Protein AF-A0A2P8W254-F1 (afdb_monomer_lite)

Sequence (88 aa):
MADNLDRIVEIQREGQPSNYDEIYLNRSEILRGLDCHVIYTVPISMVYSERATRLEDNYDKPDVLPMVMMRYPDGTPNPEGLTNTNKK

Radius of gyration: 16.66 Å; chains: 1; bounding box: 41×26×33 Å

pLDDT: mean 85.63, std 9.09, range [49.06, 94.19]

Secondary structure (DSSP, 8-state):
----GGGPPP---TTS--HHIIIIIITHHHHH-SSS---PPPPHHHHTSTTHHHHHHHH-SPP----S-SB-TTS-B-HHHHHHHTT-

Structure (mmCIF, N/CA/C/O backbone):
data_AF-A0A2P8W254-F1
#
_entry.id   AF-A0A2P8W254-F1
#
loop_
_atom_site.group_PDB
_atom_site.id
_atom_site.type_symbol
_atom_site.label_atom_id
_atom_site.label_alt_id
_atom_site.label_comp_id
_atom_site.label_asym_id
_atom_site.label_entity_id
_atom_site.label_seq_id
_atom_site.pdbx_PDB_ins_code
_atom_site.Cartn_x
_atom_site.Cartn_y
_atom_site.Cartn_z
_atom_site.occupancy
_atom_site.B_iso_or_equiv
_atom_site.auth_seq_id
_atom_site.auth_comp_id
_atom_site.auth_asym_id
_atom_site.auth_atom_id
_atom_site.pdbx_PDB_model_num
ATOM 1 N N . MET A 1 1 ? -2.049 4.966 -16.416 1.00 49.78 1 MET A N 1
ATOM 2 C CA . MET A 1 1 ? -2.279 6.265 -15.747 1.00 49.78 1 MET A CA 1
ATOM 3 C C . MET A 1 1 ? -1.934 6.056 -14.282 1.00 49.78 1 MET A C 1
ATOM 5 O O . MET A 1 1 ? -2.362 5.043 -13.753 1.00 49.78 1 MET A O 1
ATOM 9 N N . ALA A 1 2 ? -1.095 6.901 -13.680 1.00 55.81 2 ALA A N 1
ATOM 10 C CA . ALA A 1 2 ? -0.786 6.827 -12.249 1.00 55.81 2 ALA A CA 1
ATOM 11 C C . ALA A 1 2 ? -1.799 7.700 -11.497 1.0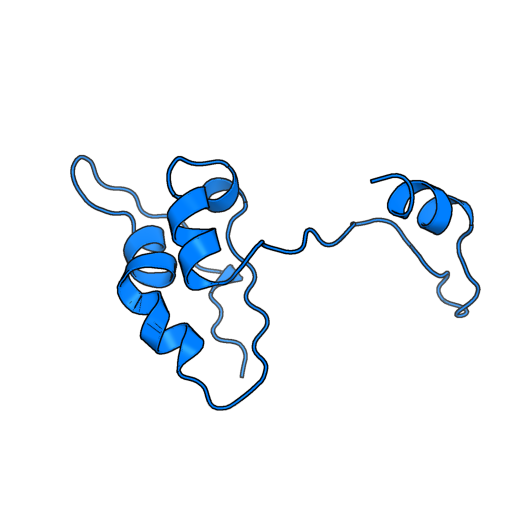0 55.81 2 ALA A C 1
ATOM 13 O O . ALA A 1 2 ? -2.039 8.828 -11.920 1.00 55.81 2 ALA A O 1
ATOM 14 N N . ASP A 1 3 ? -2.417 7.176 -10.443 1.00 70.19 3 ASP A N 1
ATOM 15 C CA . ASP A 1 3 ? -3.530 7.813 -9.720 1.00 70.19 3 ASP A CA 1
ATOM 16 C C . ASP A 1 3 ? -3.085 8.747 -8.577 1.00 70.19 3 ASP A C 1
ATOM 18 O O . ASP A 1 3 ? -3.916 9.271 -7.838 1.00 70.19 3 ASP A O 1
ATOM 22 N N . ASN A 1 4 ? -1.775 8.996 -8.461 1.00 79.06 4 ASN A N 1
ATOM 23 C CA . ASN A 1 4 ? -1.159 9.871 -7.461 1.00 79.06 4 ASN A CA 1
ATOM 24 C C . ASN A 1 4 ? -1.497 9.511 -6.001 1.00 79.06 4 ASN A C 1
ATOM 26 O O . ASN A 1 4 ? -1.396 10.379 -5.128 1.00 79.06 4 ASN A O 1
ATOM 30 N N . LEU A 1 5 ? -1.852 8.249 -5.716 1.00 82.88 5 LEU A N 1
ATOM 31 C CA . LEU A 1 5 ? -2.091 7.770 -4.350 1.00 82.88 5 LEU A CA 1
ATOM 32 C C . LEU A 1 5 ? -0.885 7.993 -3.422 1.00 82.88 5 LEU A C 1
ATOM 34 O O . LEU A 1 5 ? -1.067 8.273 -2.238 1.00 82.88 5 LEU A O 1
ATOM 38 N N . ASP A 1 6 ? 0.334 7.972 -3.971 1.00 81.00 6 ASP A N 1
ATOM 39 C CA . ASP A 1 6 ? 1.593 8.246 -3.267 1.00 81.00 6 ASP A CA 1
ATOM 40 C C . ASP A 1 6 ? 1.685 9.669 -2.689 1.00 81.00 6 ASP A C 1
ATOM 42 O O . ASP A 1 6 ? 2.434 9.911 -1.743 1.00 81.00 6 ASP A O 1
ATOM 46 N N . ARG A 1 7 ? 0.921 10.621 -3.240 1.00 84.69 7 ARG A N 1
ATOM 47 C CA . ARG A 1 7 ? 0.935 12.033 -2.821 1.00 84.69 7 ARG A CA 1
ATOM 48 C C . ARG A 1 7 ? -0.109 12.362 -1.760 1.00 84.69 7 ARG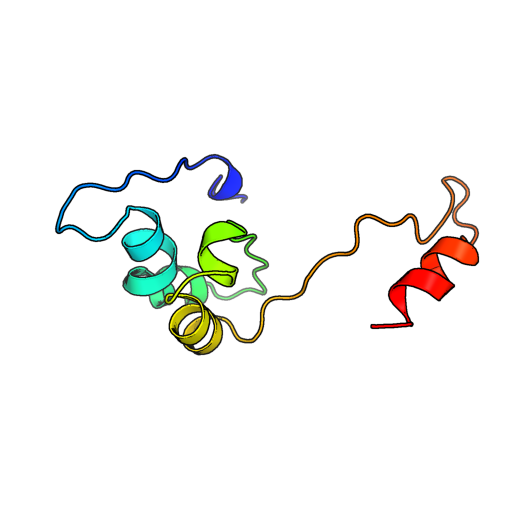 A C 1
ATOM 50 O O . ARG A 1 7 ? -0.149 13.495 -1.279 1.00 84.69 7 ARG A O 1
ATOM 57 N N . ILE A 1 8 ? -0.983 11.416 -1.430 1.00 87.25 8 ILE A N 1
ATOM 58 C CA . ILE A 1 8 ? -2.056 11.634 -0.466 1.00 87.25 8 ILE A CA 1
ATOM 59 C C . ILE A 1 8 ? -1.470 11.540 0.939 1.00 87.25 8 ILE A C 1
ATOM 61 O O . ILE A 1 8 ? -0.893 10.527 1.309 1.00 87.25 8 ILE A O 1
ATOM 65 N N . VAL A 1 9 ? -1.641 12.599 1.729 1.00 89.94 9 VAL A N 1
ATOM 66 C CA . VAL A 1 9 ? -1.247 12.627 3.143 1.00 89.94 9 VAL A CA 1
ATOM 67 C C . VAL A 1 9 ? -2.371 12.043 3.998 1.00 89.94 9 VAL A C 1
ATOM 69 O O . VAL A 1 9 ? -3.547 12.291 3.723 1.00 89.94 9 VAL A O 1
ATOM 72 N N . GLU A 1 10 ? -2.024 11.287 5.042 1.00 91.00 10 GLU A N 1
ATOM 73 C CA . GLU A 1 10 ? -3.003 10.752 5.993 1.00 91.00 10 GLU A CA 1
ATOM 74 C C . GLU A 1 10 ? -3.702 11.894 6.736 1.00 91.00 10 GLU A C 1
ATOM 76 O O . GLU A 1 10 ? -3.068 12.785 7.303 1.00 91.00 10 GLU A O 1
ATOM 81 N N . ILE A 1 11 ? -5.028 11.849 6.751 1.00 92.38 11 ILE A N 1
ATOM 82 C CA . ILE A 1 11 ? -5.882 12.736 7.526 1.00 92.38 11 ILE A CA 1
ATOM 83 C C . ILE A 1 11 ? -6.685 11.845 8.460 1.00 92.38 11 ILE A C 1
ATOM 85 O O . ILE A 1 11 ? -7.598 11.140 8.033 1.00 92.38 11 ILE A O 1
ATOM 89 N N . GLN A 1 12 ? -6.343 11.909 9.743 1.00 91.12 12 GLN A N 1
ATOM 90 C CA . GLN A 1 12 ? -7.021 11.191 10.812 1.00 91.12 12 GLN A CA 1
ATOM 91 C C . GLN A 1 12 ? -7.784 12.192 11.682 1.00 91.12 12 GLN A C 1
ATOM 93 O O . GLN A 1 12 ? -7.213 13.172 12.162 1.00 91.12 12 GLN A O 1
ATOM 98 N N . ARG A 1 13 ? -9.080 11.948 11.890 1.00 91.56 13 ARG A N 1
ATOM 99 C CA . ARG A 1 13 ? -9.915 12.695 12.842 1.00 91.56 13 ARG A CA 1
ATOM 100 C C . ARG A 1 13 ? -10.306 11.781 13.992 1.00 91.56 13 ARG A C 1
ATOM 102 O O . ARG A 1 13 ? -10.458 10.576 13.805 1.00 91.56 13 ARG A O 1
ATOM 109 N N . GLU A 1 14 ? -10.449 12.343 15.184 1.00 89.88 14 GLU A N 1
ATOM 110 C CA . GLU A 1 14 ? -10.825 11.564 16.362 1.00 89.88 14 GLU A CA 1
ATOM 111 C C . GLU A 1 14 ? -12.203 10.913 16.155 1.00 89.88 14 GLU A C 1
ATOM 113 O O . GLU A 1 14 ? -13.162 11.574 15.754 1.00 89.88 14 GLU A O 1
ATOM 118 N N . GLY A 1 15 ? -12.281 9.596 16.359 1.00 87.69 15 GLY A N 1
ATOM 119 C CA . GLY A 1 15 ? -13.512 8.816 16.197 1.00 87.69 15 GLY A CA 1
ATOM 120 C C . GLY A 1 15 ? -13.978 8.572 14.754 1.00 87.69 15 GLY A C 1
ATOM 121 O O . GLY A 1 15 ? -15.086 8.074 14.570 1.00 87.69 15 GLY A O 1
ATOM 122 N N . GLN A 1 16 ? -13.181 8.905 13.732 1.00 90.75 16 GLN A N 1
ATOM 123 C CA . GLN A 1 16 ? -13.527 8.662 12.323 1.00 90.75 16 GLN A CA 1
ATOM 124 C C . GLN A 1 16 ? -12.462 7.816 11.614 1.00 90.75 16 GLN A C 1
ATOM 126 O O . GLN A 1 16 ? -11.294 7.900 11.984 1.00 90.75 16 GLN A O 1
ATOM 131 N N . PRO A 1 17 ? -12.819 7.032 10.583 1.00 88.06 17 PRO A N 1
ATOM 132 C CA . PRO A 1 17 ? -11.832 6.401 9.711 1.00 88.06 17 PRO A CA 1
ATOM 133 C C . PRO A 1 17 ? -10.941 7.455 9.042 1.00 88.06 17 PRO A C 1
ATOM 135 O O . PRO A 1 17 ? -11.409 8.546 8.696 1.00 88.06 17 PRO A O 1
ATOM 138 N N . SER A 1 18 ? -9.664 7.136 8.850 1.00 93.56 18 SER A N 1
ATOM 139 C CA . SER A 1 18 ? -8.774 7.966 8.038 1.00 93.56 18 SER A CA 1
ATOM 140 C C . SER A 1 18 ? -9.202 7.951 6.572 1.00 93.56 18 SER A C 1
ATOM 142 O O . SER A 1 18 ? -9.871 7.037 6.084 1.00 93.56 18 SER A O 1
ATOM 144 N N . ASN A 1 19 ? -8.724 8.936 5.817 1.00 92.88 19 ASN A N 1
ATOM 145 C CA . ASN A 1 19 ? -8.792 8.879 4.358 1.00 92.88 19 ASN A CA 1
ATOM 146 C C . ASN A 1 19 ? -8.081 7.643 3.776 1.00 92.88 19 ASN A C 1
ATOM 148 O O . ASN A 1 19 ? -8.487 7.156 2.725 1.00 92.88 19 ASN A O 1
ATOM 152 N N . TYR A 1 20 ? -7.049 7.121 4.441 1.00 93.19 20 TYR A N 1
ATOM 153 C CA . TYR A 1 20 ? -6.395 5.882 4.030 1.00 93.19 20 TYR A CA 1
ATOM 154 C C . TYR A 1 20 ? -7.319 4.673 4.183 1.00 93.19 20 TYR A C 1
ATOM 156 O O . TYR A 1 20 ? -7.382 3.849 3.274 1.00 93.19 20 TYR A O 1
ATOM 164 N N . ASP A 1 21 ? -8.089 4.597 5.267 1.00 92.56 21 ASP A N 1
ATOM 165 C CA . ASP A 1 21 ? -9.060 3.515 5.470 1.00 92.56 21 ASP A CA 1
ATOM 166 C C . ASP A 1 21 ? -10.128 3.538 4.382 1.00 92.56 21 ASP A C 1
ATOM 168 O O . ASP A 1 21 ? -10.479 2.506 3.814 1.00 92.56 21 ASP A O 1
ATOM 172 N N . GLU A 1 22 ? -10.594 4.734 4.033 1.00 92.12 22 GLU A N 1
ATOM 173 C CA . GLU A 1 22 ? -11.558 4.914 2.957 1.00 92.12 22 GLU A CA 1
ATOM 174 C C . GLU A 1 22 ? -11.012 4.473 1.597 1.00 92.12 22 GLU A C 1
ATOM 176 O O . GLU A 1 22 ? -11.675 3.734 0.872 1.00 92.12 22 GLU A O 1
ATOM 181 N N . ILE A 1 23 ? -9.805 4.912 1.242 1.00 91.56 23 ILE A N 1
ATOM 182 C CA . ILE A 1 23 ? -9.219 4.659 -0.076 1.00 91.56 23 ILE A CA 1
ATOM 183 C C . ILE A 1 23 ? -8.768 3.207 -0.202 1.00 91.56 23 ILE A C 1
ATOM 185 O O . ILE A 1 23 ? -9.179 2.509 -1.126 1.00 91.56 23 ILE A O 1
ATOM 189 N N . TYR A 1 24 ? -7.928 2.753 0.724 1.00 91.38 24 TYR A N 1
ATOM 190 C CA . TYR A 1 24 ? -7.243 1.479 0.588 1.00 91.38 24 TYR A CA 1
ATOM 191 C C . TYR A 1 24 ? -8.066 0.311 1.123 1.00 91.38 24 TYR A C 1
ATOM 193 O O . TYR A 1 24 ? -7.920 -0.789 0.607 1.00 91.38 24 TYR A O 1
ATOM 201 N N . LEU A 1 25 ? -8.946 0.494 2.112 1.00 92.25 25 LEU A N 1
ATOM 202 C CA . LEU A 1 25 ? -9.719 -0.623 2.673 1.00 92.25 25 LEU A CA 1
ATOM 203 C C . LEU A 1 25 ? -11.156 -0.630 2.156 1.00 92.25 25 LEU A C 1
ATOM 205 O O . LEU A 1 25 ? -11.582 -1.609 1.543 1.00 92.25 25 LEU A O 1
ATOM 209 N N . ASN A 1 26 ? -11.894 0.460 2.374 1.00 92.19 26 ASN A N 1
ATOM 210 C CA . ASN A 1 26 ? -13.333 0.509 2.104 1.00 92.19 26 ASN A CA 1
ATOM 211 C C . ASN A 1 26 ? -13.650 0.592 0.604 1.00 92.19 26 ASN A C 1
ATOM 213 O O . ASN A 1 26 ? -14.690 0.102 0.173 1.00 92.19 26 ASN A O 1
ATOM 217 N N . ARG A 1 27 ? -12.756 1.174 -0.204 1.00 90.38 27 ARG A N 1
ATOM 218 C CA . ARG A 1 27 ? -12.879 1.259 -1.672 1.00 90.38 27 ARG A CA 1
ATOM 219 C C . ARG A 1 27 ? -11.950 0.299 -2.414 1.00 90.38 27 ARG A C 1
ATOM 221 O O . ARG A 1 27 ? -11.687 0.490 -3.601 1.00 90.38 27 ARG A O 1
ATOM 228 N N . SER A 1 28 ? -11.490 -0.749 -1.736 1.00 90.69 28 SER A N 1
ATOM 229 C CA . SER A 1 28 ? -10.585 -1.744 -2.316 1.00 90.69 28 SER A CA 1
ATOM 230 C C . SER A 1 28 ? -11.147 -2.428 -3.559 1.00 90.69 28 SER A C 1
ATOM 232 O O . SER A 1 28 ? -10.411 -2.641 -4.516 1.00 90.69 28 SER A O 1
ATOM 234 N N . GLU A 1 29 ? -12.454 -2.689 -3.614 1.00 89.44 29 GLU A N 1
ATOM 235 C CA . GLU A 1 29 ? -13.103 -3.271 -4.797 1.00 89.44 29 GLU A CA 1
ATOM 236 C C . GLU A 1 29 ? -12.949 -2.402 -6.051 1.00 89.44 29 GLU A C 1
ATOM 238 O O . GLU A 1 29 ? -12.764 -2.928 -7.144 1.00 89.44 29 GLU A O 1
ATOM 243 N N . ILE A 1 30 ? -12.964 -1.072 -5.907 1.00 88.62 30 ILE A N 1
ATOM 244 C CA . ILE A 1 30 ? -12.774 -0.149 -7.036 1.00 88.62 30 ILE A CA 1
ATOM 245 C C . ILE A 1 30 ? -11.325 -0.214 -7.524 1.00 88.62 30 ILE A C 1
ATOM 247 O O . ILE A 1 30 ? -11.084 -0.236 -8.729 1.00 88.62 30 ILE A O 1
ATOM 251 N N . LEU A 1 31 ? -10.367 -0.273 -6.596 1.00 87.62 31 LEU A N 1
ATOM 252 C CA . LEU A 1 31 ? -8.942 -0.377 -6.920 1.00 87.62 31 LEU A CA 1
ATOM 253 C C . LEU A 1 31 ? -8.601 -1.734 -7.558 1.00 87.62 31 LEU A C 1
ATOM 255 O O . LEU A 1 31 ? -7.769 -1.805 -8.458 1.00 87.62 31 LEU A O 1
ATOM 259 N N . ARG A 1 32 ? -9.280 -2.808 -7.143 1.00 86.88 32 ARG A N 1
ATOM 260 C CA . ARG A 1 32 ? -9.102 -4.166 -7.686 1.00 86.88 32 ARG A CA 1
ATOM 261 C C . ARG A 1 32 ? -9.907 -4.447 -8.953 1.00 86.88 32 ARG A C 1
ATOM 263 O O . ARG A 1 32 ? -9.579 -5.381 -9.672 1.00 86.88 32 ARG A O 1
ATOM 270 N N . GLY A 1 33 ? -10.963 -3.682 -9.218 1.00 87.56 33 GLY A N 1
ATOM 271 C CA . GLY A 1 33 ? -11.895 -3.915 -10.326 1.00 87.56 33 GLY A CA 1
ATOM 272 C C . GLY A 1 33 ? -11.380 -3.497 -11.706 1.00 87.56 33 GLY A C 1
ATOM 273 O O . GLY A 1 3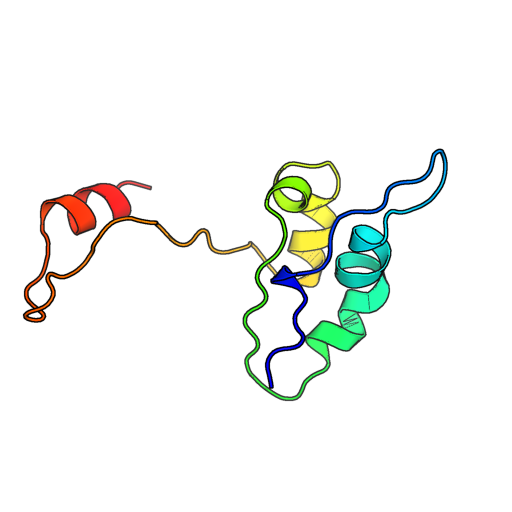3 ? -12.129 -3.554 -12.679 1.00 87.56 33 GLY A O 1
ATOM 274 N N . LEU A 1 34 ? -10.131 -3.041 -11.805 1.00 85.44 34 LEU A N 1
ATOM 275 C CA . LEU A 1 34 ? -9.497 -2.702 -13.074 1.00 85.44 34 LEU A CA 1
ATOM 276 C C . LEU A 1 34 ? -9.101 -3.987 -13.818 1.00 85.44 34 LEU A C 1
ATOM 278 O O . LEU A 1 34 ? -8.449 -4.856 -13.251 1.00 85.44 34 LEU A O 1
ATOM 282 N N . ASP A 1 35 ? -9.456 -4.091 -15.102 1.00 86.06 35 ASP A N 1
ATOM 283 C CA . ASP A 1 35 ? -9.141 -5.243 -15.968 1.00 86.06 35 ASP A CA 1
ATOM 284 C C . ASP A 1 35 ? -7.666 -5.230 -16.432 1.00 86.06 35 ASP A C 1
ATOM 286 O O . ASP A 1 35 ? -7.349 -5.204 -17.623 1.00 86.06 35 ASP A O 1
ATOM 290 N N . CYS A 1 36 ? -6.731 -5.118 -15.481 1.00 84.81 36 CYS A N 1
ATOM 291 C CA . CYS A 1 36 ? -5.292 -5.121 -15.728 1.00 84.81 36 CYS A CA 1
ATOM 292 C C . CYS A 1 36 ? -4.475 -5.491 -14.476 1.00 84.81 36 CYS A C 1
ATOM 294 O O . CYS A 1 36 ? -4.966 -5.471 -13.351 1.00 84.81 36 CYS A O 1
ATOM 296 N N . HIS A 1 37 ? -3.191 -5.811 -14.672 1.00 83.44 37 HIS A N 1
ATOM 297 C CA . HIS A 1 37 ? -2.251 -5.987 -13.563 1.00 83.44 37 HIS A CA 1
ATOM 298 C C . HIS A 1 37 ? -1.893 -4.618 -12.978 1.00 83.44 37 HIS A C 1
ATOM 300 O O . HIS A 1 37 ? -1.260 -3.802 -13.657 1.00 83.44 37 HIS A O 1
ATOM 306 N N . VAL A 1 38 ? -2.278 -4.376 -11.726 1.00 82.56 38 VAL A N 1
ATOM 307 C CA . VAL A 1 38 ? -1.997 -3.120 -11.026 1.00 82.56 38 VAL A CA 1
ATOM 308 C C . VAL A 1 38 ? -1.065 -3.368 -9.849 1.00 82.56 38 VAL A C 1
ATOM 310 O O . VAL A 1 38 ? -1.247 -4.313 -9.089 1.00 82.56 38 VAL A O 1
ATOM 313 N N . ILE A 1 39 ? -0.064 -2.501 -9.705 1.00 84.50 39 ILE A N 1
ATOM 314 C CA . ILE A 1 39 ? 0.846 -2.479 -8.561 1.00 84.50 39 ILE A CA 1
ATOM 315 C C . ILE A 1 39 ? 0.567 -1.189 -7.798 1.00 84.50 39 ILE A C 1
ATOM 317 O O . ILE A 1 39 ? 0.838 -0.099 -8.306 1.00 84.50 39 ILE A O 1
ATOM 321 N N . TYR A 1 40 ? 0.032 -1.320 -6.586 1.00 85.94 40 TYR A N 1
ATOM 322 C CA . TYR A 1 40 ? -0.229 -0.198 -5.694 1.00 85.94 40 TYR A CA 1
ATOM 323 C C . 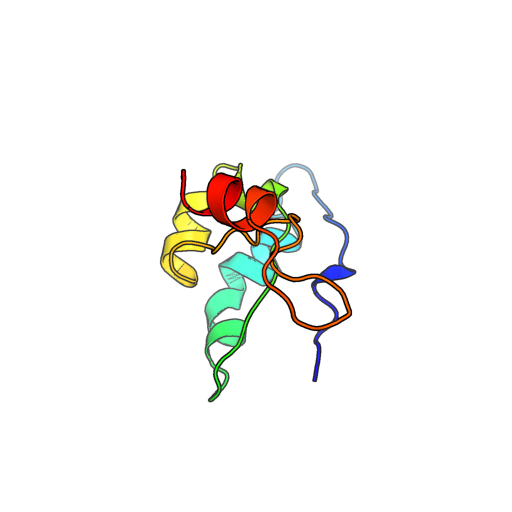TYR A 1 40 ? 0.828 -0.123 -4.600 1.00 85.94 40 TYR A C 1
ATOM 325 O O . TYR A 1 40 ? 1.102 -1.100 -3.906 1.00 85.94 40 TYR A O 1
ATOM 333 N N . THR A 1 41 ? 1.405 1.062 -4.418 1.00 87.62 41 THR A N 1
ATOM 334 C CA . THR A 1 41 ? 2.235 1.357 -3.252 1.00 87.62 41 THR A CA 1
ATOM 335 C C . THR A 1 41 ? 1.345 1.879 -2.140 1.00 87.62 41 THR A C 1
ATOM 337 O O . THR A 1 41 ? 0.651 2.878 -2.324 1.00 87.62 41 THR A O 1
ATOM 340 N N . VAL A 1 42 ? 1.389 1.235 -0.982 1.00 88.38 42 VAL A N 1
ATOM 341 C CA . VAL A 1 42 ? 0.660 1.680 0.206 1.00 88.38 42 VAL A CA 1
ATOM 342 C C . VAL A 1 42 ? 1.599 2.372 1.198 1.00 88.38 42 VAL A C 1
ATOM 344 O O . VAL A 1 42 ? 2.782 2.025 1.277 1.00 88.38 42 VAL A O 1
ATOM 347 N N . PRO A 1 43 ? 1.099 3.325 2.001 1.00 89.06 43 PRO A N 1
ATOM 348 C CA . PRO A 1 43 ? 1.849 3.891 3.112 1.00 89.06 43 PRO A CA 1
ATOM 349 C C . PRO A 1 43 ? 2.303 2.806 4.094 1.00 89.06 43 PRO A C 1
ATOM 351 O O . PRO A 1 43 ? 1.507 1.979 4.542 1.00 89.06 43 PRO A O 1
ATOM 354 N N . ILE A 1 44 ? 3.578 2.855 4.491 1.00 88.50 44 ILE A N 1
ATOM 355 C CA . ILE A 1 44 ? 4.172 1.903 5.444 1.00 88.50 44 ILE A CA 1
ATOM 356 C C . ILE A 1 44 ? 3.409 1.860 6.779 1.00 88.50 44 ILE A C 1
ATOM 358 O O . ILE A 1 44 ? 3.294 0.801 7.390 1.00 88.50 44 ILE A O 1
ATOM 362 N N . SER A 1 45 ? 2.820 2.985 7.202 1.00 88.81 45 SER A N 1
ATOM 363 C CA . SER A 1 45 ? 2.010 3.075 8.423 1.00 88.81 45 SER A CA 1
ATOM 364 C C . SER A 1 45 ? 0.796 2.149 8.408 1.00 88.81 45 SER A C 1
ATOM 366 O O . SER A 1 45 ? 0.400 1.669 9.465 1.00 88.81 45 SER A O 1
ATOM 368 N N . MET A 1 46 ? 0.224 1.848 7.239 1.00 89.19 46 MET A N 1
ATOM 369 C CA . MET A 1 46 ? -0.894 0.912 7.144 1.00 89.19 46 MET A CA 1
ATOM 370 C C . MET A 1 46 ? -0.446 -0.533 7.353 1.00 89.19 46 MET A C 1
ATOM 372 O O . MET A 1 46 ? -1.096 -1.262 8.101 1.00 89.19 46 MET A O 1
ATOM 376 N N . VAL A 1 47 ? 0.683 -0.915 6.745 1.00 89.50 47 VAL A N 1
ATOM 377 C CA . VAL A 1 47 ? 1.257 -2.270 6.830 1.00 89.50 47 VAL A CA 1
ATOM 378 C C . VAL A 1 47 ? 1.666 -2.616 8.265 1.00 89.50 47 VAL A C 1
ATOM 380 O O . VAL A 1 47 ? 1.564 -3.765 8.673 1.00 89.50 47 VAL A O 1
ATOM 383 N N . TYR A 1 48 ? 2.085 -1.622 9.054 1.00 88.62 48 TYR A N 1
ATOM 384 C CA . TYR A 1 48 ? 2.468 -1.794 10.462 1.00 88.62 48 TYR A CA 1
ATOM 385 C C . TYR A 1 48 ? 1.386 -1.346 11.459 1.00 88.62 48 TYR A C 1
ATOM 387 O O . TYR A 1 48 ? 1.701 -0.993 12.595 1.00 88.62 48 TYR A O 1
ATOM 395 N N . SER A 1 49 ? 0.114 -1.348 11.059 1.00 88.81 49 SER A N 1
ATOM 396 C CA . SER A 1 49 ? -1.014 -1.030 11.946 1.00 88.81 49 SER A CA 1
ATOM 397 C C . SER A 1 49 ? -1.998 -2.193 12.051 1.00 88.81 49 SER A C 1
ATOM 399 O O . SER A 1 49 ? -1.881 -3.186 11.339 1.00 88.81 49 SER A O 1
ATOM 401 N N . GLU A 1 50 ? -3.032 -2.045 12.881 1.00 88.75 50 GLU A N 1
ATOM 402 C CA . GLU A 1 50 ? -4.146 -3.007 12.996 1.00 88.75 50 GLU A CA 1
ATOM 403 C C . GLU A 1 50 ? -4.890 -3.242 11.666 1.00 88.75 50 GLU A C 1
ATOM 405 O O . GLU A 1 50 ? -5.670 -4.180 11.518 1.00 88.75 50 GLU A O 1
ATOM 410 N N . ARG A 1 51 ? -4.626 -2.394 10.671 1.00 90.31 51 ARG A N 1
ATOM 411 C CA . ARG A 1 51 ? -5.189 -2.448 9.323 1.00 90.31 51 ARG A CA 1
ATOM 412 C C . ARG A 1 51 ? -4.516 -3.494 8.437 1.00 90.31 51 ARG A C 1
ATOM 414 O O . ARG A 1 51 ? -5.085 -3.841 7.407 1.00 90.31 51 ARG A O 1
ATOM 421 N N . ALA A 1 52 ? -3.348 -4.002 8.837 1.00 90.75 52 ALA A N 1
ATOM 422 C CA . ALA A 1 52 ? -2.538 -4.928 8.051 1.00 90.75 52 ALA A CA 1
ATOM 423 C C . ALA A 1 52 ? -3.326 -6.161 7.597 1.00 90.75 52 ALA A C 1
ATOM 425 O O . ALA A 1 52 ? -3.329 -6.467 6.412 1.00 90.75 52 ALA A O 1
ATOM 426 N N . THR A 1 53 ? -4.076 -6.805 8.498 1.00 91.06 53 THR A N 1
ATOM 427 C CA . THR A 1 53 ? -4.870 -7.997 8.158 1.00 91.06 53 THR A CA 1
ATOM 428 C C . THR A 1 53 ? -5.895 -7.705 7.065 1.00 91.06 53 THR A C 1
ATOM 430 O O . THR A 1 53 ? -5.953 -8.418 6.074 1.00 91.06 53 THR A O 1
ATOM 433 N N . ARG A 1 54 ? -6.649 -6.601 7.182 1.00 93.19 54 ARG A N 1
ATOM 434 C CA . ARG A 1 54 ? -7.638 -6.217 6.157 1.00 93.19 54 ARG A CA 1
ATOM 435 C C . ARG A 1 54 ? -6.975 -5.820 4.841 1.00 93.19 54 ARG A C 1
ATOM 437 O O . ARG A 1 54 ? -7.569 -5.990 3.782 1.00 93.19 54 ARG A O 1
ATOM 444 N N . LEU A 1 55 ? -5.775 -5.249 4.901 1.00 91.94 55 LEU A N 1
ATOM 445 C CA . LEU A 1 55 ? -5.002 -4.930 3.709 1.00 91.94 55 LEU A CA 1
ATOM 446 C C . LEU A 1 55 ? -4.586 -6.217 2.978 1.00 91.94 55 LEU A C 1
ATOM 448 O O . LEU A 1 55 ? -4.777 -6.303 1.771 1.00 91.94 55 LEU A O 1
ATOM 452 N N . GLU A 1 56 ? -4.083 -7.213 3.709 1.00 91.88 56 GLU A N 1
ATOM 453 C CA . GLU A 1 56 ? -3.699 -8.519 3.159 1.00 91.88 56 GLU A CA 1
ATOM 454 C C . GLU A 1 56 ? -4.909 -9.288 2.610 1.00 91.88 56 GLU A C 1
ATOM 456 O O . GLU A 1 56 ? -4.833 -9.829 1.512 1.00 91.88 56 GLU A O 1
ATOM 461 N N . ASP A 1 57 ? -6.051 -9.265 3.303 1.00 91.94 57 ASP A N 1
ATOM 462 C CA . ASP A 1 57 ? -7.295 -9.882 2.817 1.00 91.94 57 ASP A CA 1
ATOM 463 C C . ASP A 1 57 ? -7.771 -9.258 1.491 1.00 91.94 57 ASP A C 1
ATOM 465 O O . ASP A 1 57 ? -8.371 -9.925 0.642 1.00 91.94 57 ASP A O 1
ATOM 469 N N . ASN A 1 58 ? -7.509 -7.961 1.305 1.00 91.00 58 ASN A N 1
ATOM 470 C CA . ASN A 1 58 ? -7.918 -7.230 0.114 1.00 91.00 58 ASN A CA 1
ATOM 471 C C . ASN A 1 58 ? -6.916 -7.358 -1.041 1.00 91.00 58 ASN A C 1
ATOM 473 O O . ASN A 1 58 ? -7.355 -7.461 -2.180 1.00 91.00 58 ASN A O 1
ATOM 477 N N . TYR A 1 59 ? -5.605 -7.315 -0.803 1.00 89.06 59 TYR A N 1
ATOM 478 C CA . TYR A 1 59 ? -4.59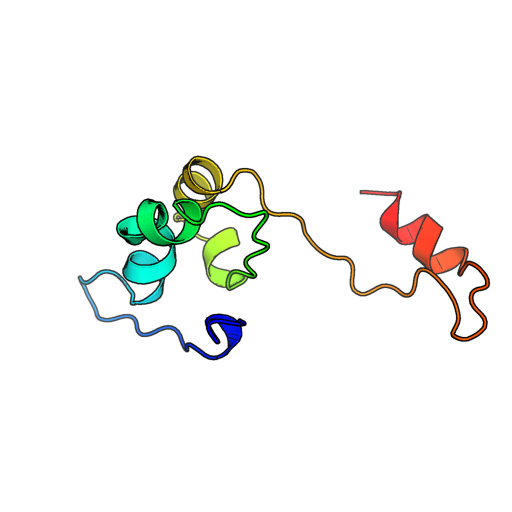7 -7.177 -1.872 1.00 89.06 59 TYR A CA 1
ATOM 479 C C . TYR A 1 59 ? -3.525 -8.263 -1.882 1.00 89.06 59 TYR A C 1
ATOM 481 O O . TYR A 1 59 ? -2.536 -8.115 -2.596 1.00 89.06 59 TYR A O 1
ATOM 489 N N . ASP A 1 60 ? -3.709 -9.323 -1.100 1.00 88.88 60 ASP A N 1
ATOM 490 C CA . ASP A 1 60 ? -2.670 -10.291 -0.774 1.00 88.88 60 ASP A CA 1
ATOM 491 C C . ASP A 1 60 ? -1.499 -9.651 -0.005 1.00 88.88 60 ASP A C 1
ATOM 493 O O . ASP A 1 60 ? -1.493 -8.469 0.361 1.00 88.88 60 ASP A O 1
ATOM 497 N N . LYS A 1 61 ? -0.499 -10.472 0.317 1.00 87.31 61 LYS A N 1
ATOM 498 C CA . LYS A 1 61 ? 0.644 -10.036 1.113 1.00 87.31 61 LYS A CA 1
ATOM 499 C C . LYS A 1 61 ? 1.462 -8.988 0.343 1.00 87.31 61 LYS A C 1
ATOM 501 O O . LYS A 1 61 ? 1.921 -9.290 -0.758 1.00 87.31 61 LYS A O 1
ATOM 506 N N . PRO A 1 62 ? 1.708 -7.793 0.912 1.00 83.62 62 PRO A N 1
ATOM 507 C CA . PRO A 1 62 ? 2.452 -6.753 0.219 1.00 83.62 62 PRO A CA 1
ATOM 508 C C . PRO A 1 62 ? 3.921 -7.145 0.032 1.00 83.62 62 PRO A C 1
ATOM 510 O O . PRO A 1 62 ? 4.606 -7.541 0.981 1.00 83.62 62 PRO A O 1
ATOM 513 N N . ASP A 1 63 ? 4.424 -6.960 -1.187 1.00 82.81 63 ASP A N 1
ATOM 514 C CA . ASP A 1 63 ? 5.842 -7.111 -1.491 1.00 82.81 63 ASP A CA 1
ATOM 515 C C . ASP A 1 63 ? 6.642 -5.908 -0.980 1.00 82.81 63 ASP A C 1
ATOM 517 O O . ASP A 1 63 ? 6.343 -4.746 -1.269 1.00 82.81 63 ASP A O 1
ATOM 521 N N . VAL A 1 64 ? 7.716 -6.183 -0.239 1.00 77.19 64 VAL A N 1
ATOM 522 C CA . VAL A 1 64 ? 8.646 -5.148 0.221 1.00 77.19 64 VAL A CA 1
ATOM 523 C C . VAL A 1 64 ? 9.788 -5.034 -0.777 1.00 77.19 64 VAL A C 1
ATOM 525 O O . VAL A 1 64 ? 10.671 -5.891 -0.826 1.00 77.19 64 VAL A O 1
ATOM 528 N N . LEU A 1 65 ? 9.797 -3.947 -1.550 1.00 75.25 65 LEU A N 1
ATOM 529 C CA . LEU A 1 65 ? 10.860 -3.681 -2.515 1.00 75.25 65 LEU A CA 1
ATOM 530 C C . LEU A 1 65 ? 12.167 -3.307 -1.790 1.00 75.25 65 LEU A C 1
ATOM 532 O O . LEU A 1 65 ? 12.211 -2.302 -1.072 1.00 75.25 65 LEU A O 1
ATOM 536 N N . PRO A 1 66 ? 13.253 -4.082 -1.957 1.00 72.50 66 PRO A N 1
ATOM 537 C CA . PRO A 1 66 ? 14.526 -3.756 -1.339 1.00 72.50 66 PRO A CA 1
ATOM 538 C C . PRO A 1 66 ? 15.154 -2.530 -2.007 1.00 72.50 66 PRO A C 1
ATOM 540 O O . PRO A 1 66 ? 15.335 -2.487 -3.221 1.00 72.50 66 PRO A O 1
ATOM 543 N N . MET A 1 67 ? 15.579 -1.557 -1.201 1.00 79.12 67 MET A N 1
ATOM 544 C CA . MET A 1 67 ? 16.340 -0.388 -1.667 1.00 79.12 67 MET A CA 1
ATOM 545 C C . MET A 1 67 ? 17.847 -0.677 -1.755 1.00 79.12 67 MET A C 1
ATOM 547 O O . MET A 1 67 ? 18.674 0.129 -1.334 1.00 79.12 67 MET A O 1
ATOM 551 N N . VAL A 1 68 ? 18.219 -1.858 -2.249 1.00 85.75 68 VAL A N 1
ATOM 552 C CA . VAL A 1 68 ? 19.621 -2.266 -2.406 1.00 85.75 68 VAL A CA 1
ATOM 553 C C . VAL A 1 68 ? 19.913 -2.461 -3.888 1.00 85.75 68 VAL A C 1
ATOM 555 O O . VAL A 1 68 ? 19.128 -3.065 -4.614 1.00 85.75 68 VAL A O 1
ATOM 558 N N . MET A 1 69 ? 21.049 -1.940 -4.352 1.00 85.19 69 MET A N 1
ATOM 559 C CA . MET A 1 69 ? 21.456 -2.048 -5.752 1.00 85.19 69 MET A CA 1
ATOM 560 C C . MET A 1 69 ? 21.697 -3.513 -6.130 1.00 85.19 69 MET A C 1
ATOM 562 O O . MET A 1 69 ? 22.618 -4.132 -5.609 1.00 85.19 69 MET A O 1
ATOM 566 N N . MET A 1 70 ? 20.914 -4.044 -7.070 1.00 87.44 70 MET A N 1
ATOM 567 C CA . MET A 1 70 ? 21.063 -5.421 -7.570 1.00 87.44 70 MET A CA 1
ATOM 568 C C . MET A 1 70 ? 22.020 -5.526 -8.762 1.00 87.44 70 MET A C 1
ATOM 570 O O . MET A 1 70 ? 22.628 -6.573 -8.987 1.00 87.44 70 MET A O 1
ATOM 574 N N . ARG A 1 71 ? 22.150 -4.445 -9.538 1.00 89.94 71 ARG A N 1
ATOM 575 C CA . ARG A 1 71 ? 23.020 -4.331 -10.714 1.00 89.94 71 ARG A CA 1
ATOM 576 C C . ARG A 1 71 ? 23.650 -2.945 -10.768 1.00 89.94 71 ARG A C 1
ATOM 578 O O . ARG A 1 71 ? 22.998 -1.971 -10.397 1.00 89.94 71 ARG A O 1
ATOM 585 N N . TYR A 1 72 ? 24.884 -2.868 -11.242 1.00 90.06 72 TYR A N 1
ATOM 586 C CA . TYR A 1 72 ? 25.569 -1.616 -11.534 1.00 90.06 72 TYR A CA 1
ATOM 587 C C . TYR A 1 72 ? 24.977 -0.940 -12.787 1.00 90.06 72 TYR A C 1
ATOM 589 O O . TYR A 1 72 ? 24.264 -1.591 -13.559 1.00 90.06 72 TYR A O 1
ATOM 597 N N . PRO A 1 73 ? 25.262 0.356 -13.026 1.00 90.75 73 PRO A N 1
ATOM 598 C CA . PRO A 1 73 ? 24.758 1.079 -14.199 1.00 90.75 73 PRO A CA 1
ATOM 599 C C . PRO A 1 73 ? 25.148 0.461 -15.551 1.00 90.75 73 PRO A C 1
ATOM 601 O O . PRO A 1 73 ? 24.455 0.670 -16.540 1.00 90.75 73 PRO A O 1
ATOM 604 N N . ASP A 1 74 ? 26.233 -0.314 -15.595 1.00 93.25 74 ASP A N 1
ATOM 605 C CA . ASP A 1 74 ? 26.685 -1.063 -16.774 1.00 93.25 74 ASP A CA 1
ATOM 606 C C . ASP A 1 74 ? 25.933 -2.398 -16.983 1.00 93.25 74 ASP A C 1
ATOM 608 O O . ASP A 1 74 ? 26.222 -3.144 -17.918 1.00 93.25 74 ASP A O 1
ATOM 612 N N . GLY A 1 75 ? 24.960 -2.710 -16.120 1.00 89.50 75 GLY A N 1
ATOM 613 C CA . GLY A 1 75 ? 24.142 -3.922 -16.158 1.00 89.50 75 GLY A CA 1
ATOM 614 C C . GLY A 1 75 ? 24.760 -5.135 -15.455 1.00 89.50 75 GLY A C 1
ATOM 615 O O . GLY A 1 75 ? 24.081 -6.164 -15.312 1.00 89.50 75 GLY A O 1
ATOM 616 N N . THR A 1 76 ? 26.006 -5.034 -14.981 1.00 94.19 76 THR A N 1
ATOM 617 C CA . THR A 1 76 ? 26.676 -6.125 -14.267 1.00 94.19 76 THR A CA 1
ATOM 618 C C . THR A 1 76 ? 26.046 -6.344 -12.883 1.00 94.19 76 THR A C 1
ATOM 620 O O . THR A 1 76 ? 25.562 -5.397 -12.260 1.00 94.19 76 THR A O 1
ATOM 623 N N . PRO A 1 77 ? 25.948 -7.593 -12.394 1.00 90.56 77 PRO A N 1
ATOM 624 C CA . PRO A 1 77 ? 25.339 -7.884 -11.095 1.00 90.56 77 PRO A CA 1
ATOM 625 C C . PRO A 1 77 ? 26.170 -7.312 -9.938 1.00 90.56 77 PRO A C 1
ATOM 627 O O . PRO A 1 77 ? 27.393 -7.402 -9.965 1.00 90.56 77 PRO A O 1
ATOM 630 N N . ASN A 1 78 ? 25.506 -6.782 -8.905 1.00 90.75 78 ASN A N 1
ATOM 631 C CA . ASN A 1 78 ? 26.134 -6.356 -7.651 1.00 90.75 78 ASN A CA 1
ATOM 632 C C . ASN A 1 78 ? 26.053 -7.494 -6.608 1.00 90.75 78 ASN A C 1
ATOM 634 O O . ASN A 1 78 ? 24.988 -7.683 -6.006 1.00 90.75 78 ASN A O 1
ATOM 638 N N . PRO A 1 79 ? 27.139 -8.258 -6.368 1.00 88.81 79 PRO A N 1
ATOM 639 C CA . PRO A 1 79 ? 27.100 -9.464 -5.538 1.00 88.81 79 PRO A CA 1
ATOM 640 C C . PRO A 1 79 ? 26.702 -9.184 -4.087 1.00 88.81 79 PRO A C 1
ATOM 642 O O . PRO A 1 79 ? 26.003 -9.995 -3.475 1.00 88.81 79 PRO A O 1
ATOM 645 N N . GLU A 1 80 ? 27.102 -8.032 -3.540 1.00 86.88 80 GLU A N 1
ATOM 646 C CA . GLU A 1 80 ? 26.736 -7.629 -2.179 1.00 86.88 80 GLU A CA 1
ATOM 647 C C . GLU A 1 80 ? 25.230 -7.384 -2.067 1.00 86.88 80 GLU A C 1
ATOM 649 O O . GLU A 1 80 ? 24.579 -7.883 -1.149 1.00 86.88 80 GLU A O 1
ATOM 654 N N . GLY A 1 81 ? 24.652 -6.673 -3.039 1.00 83.75 81 GLY A N 1
ATOM 655 C CA . GLY A 1 81 ? 23.221 -6.388 -3.050 1.00 83.75 81 GLY A CA 1
ATOM 656 C C . GLY A 1 81 ? 22.358 -7.636 -3.218 1.00 83.75 81 GLY A C 1
ATOM 657 O O . GLY A 1 81 ? 21.378 -7.810 -2.491 1.00 83.75 81 GLY A O 1
ATOM 658 N N . LEU A 1 82 ? 22.780 -8.543 -4.102 1.00 84.69 82 LEU A N 1
ATOM 659 C CA . LEU A 1 82 ? 22.158 -9.855 -4.311 1.00 84.69 82 LEU A CA 1
ATOM 660 C C . LEU A 1 82 ? 22.233 -10.737 -3.058 1.00 84.69 82 LEU A C 1
ATOM 662 O O . LEU A 1 82 ? 21.257 -11.390 -2.695 1.00 84.69 82 LEU A O 1
ATOM 666 N N . THR A 1 83 ? 23.371 -10.752 -2.366 1.00 83.94 83 THR A N 1
ATOM 667 C CA . THR A 1 83 ? 23.542 -11.571 -1.155 1.00 83.94 83 THR A CA 1
ATOM 668 C C . THR A 1 83 ? 22.698 -11.047 0.007 1.00 83.94 83 THR A C 1
ATOM 670 O O . THR A 1 83 ? 22.174 -11.832 0.795 1.00 83.94 83 THR A O 1
ATOM 673 N N . ASN A 1 84 ? 22.540 -9.727 0.117 1.00 76.19 84 ASN A N 1
AT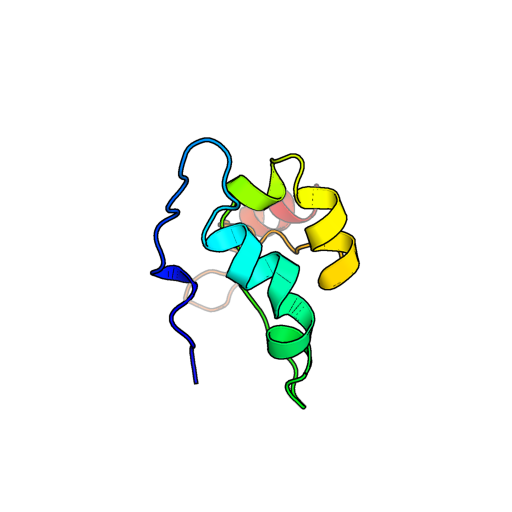OM 674 C CA . ASN A 1 84 ? 21.774 -9.104 1.196 1.00 76.19 84 ASN A CA 1
ATOM 675 C C . ASN A 1 84 ? 20.254 -9.235 1.012 1.00 76.19 84 ASN A C 1
ATOM 677 O O . ASN A 1 84 ? 19.527 -9.256 2.002 1.00 76.19 84 ASN A O 1
ATOM 681 N N . THR A 1 85 ? 19.770 -9.351 -0.227 1.00 69.44 85 THR A N 1
ATOM 682 C CA . THR A 1 85 ? 18.339 -9.526 -0.534 1.00 69.44 85 THR A CA 1
ATOM 683 C C . THR A 1 85 ? 17.873 -10.977 -0.456 1.00 69.44 85 THR A C 1
ATOM 685 O O . THR A 1 85 ? 16.787 -11.217 0.054 1.00 69.44 85 THR A O 1
ATOM 688 N N . ASN A 1 86 ? 18.697 -11.951 -0.859 1.00 63.75 86 ASN A N 1
ATOM 689 C CA . ASN A 1 86 ? 18.351 -13.385 -0.807 1.00 63.75 86 ASN A CA 1
ATOM 690 C C . ASN A 1 86 ? 18.414 -14.011 0.605 1.00 63.75 86 ASN A C 1
ATOM 692 O O . ASN A 1 86 ? 18.238 -15.217 0.755 1.00 63.75 86 ASN A O 1
ATOM 696 N N . LYS A 1 87 ? 18.721 -13.220 1.642 1.00 57.53 87 LYS A N 1
ATOM 697 C CA . LYS A 1 87 ? 18.797 -13.676 3.043 1.00 57.53 87 LYS A CA 1
ATOM 698 C C . LYS A 1 87 ? 17.505 -13.467 3.848 1.00 57.53 87 LYS A C 1
ATOM 700 O O . LYS A 1 87 ? 17.488 -13.834 5.021 1.00 57.53 87 LYS A O 1
ATOM 705 N N . LYS A 1 88 ? 16.474 -12.855 3.261 1.00 49.06 88 LYS A N 1
ATOM 706 C CA . LYS A 1 88 ? 15.132 -12.715 3.848 1.00 49.06 88 LYS A CA 1
ATOM 707 C C . LYS A 1 88 ? 14.181 -13.729 3.237 1.00 49.06 88 LYS A C 1
ATOM 709 O O . LYS A 1 88 ? 13.295 -14.176 3.994 1.00 49.06 88 LYS A O 1
#

Foldseek 3Di:
DDPPPVVDDWDDDPPDDIPLCVVQQVCLCVVVVDPDDDDDDDPPVCCPDPNVVSNCVRPNDDDDDDPFDQADPVRHGDVVSVVVVVVD